Protein AF-A0A1C5ME90-F1 (afdb_monomer)

pLDDT: mean 91.17, std 6.79, range [54.03, 98.0]

Solvent-accessible surface area (backbone atoms only — not comparable to full-atom values): 8136 Å² total; per-residue (Å²): 132,62,72,59,58,57,37,50,51,54,53,54,48,51,51,53,53,52,53,54,50,47,48,39,65,73,45,49,48,57,53,54,41,52,50,52,26,66,77,37,64,93,52,31,80,50,39,61,62,52,49,54,50,52,48,52,53,47,53,51,52,54,53,38,50,53,39,52,51,51,42,47,55,34,43,56,68,76,48,59,56,27,59,70,42,14,52,36,28,40,49,37,11,52,46,29,41,52,50,22,51,50,52,48,52,51,49,52,53,34,46,76,68,68,71,55,51,74,72,54,50,54,51,50,54,53,52,30,52,51,27,44,50,51,13,51,54,25,41,53,51,13,53,53,27,34,53,51,23,52,55,50,51,57,55,64,69,75,107

Foldseek 3Di:
DPQLVVLVVVLVVLVVVLVVLVCCLPPVLLVVLVVVCVVPVVCVVVSVVVSVLSVVLNVLVVLLSVLVNVCSVCSSVVNNQALSNLVSLLSNLVSLLVSLVSLVVVLVVCVVVVNDDPVRNVVSVVSSVVSNVSSVVSNVVSVVSPVVNVVVVVVVVVD

Structure (mmCIF, N/CA/C/O backbone):
data_AF-A0A1C5ME90-F1
#
_entry.id   AF-A0A1C5ME90-F1
#
loop_
_atom_site.group_PDB
_atom_site.id
_atom_site.type_symbol
_atom_site.label_atom_id
_atom_site.label_alt_id
_atom_site.label_comp_id
_atom_site.label_asym_id
_atom_site.label_entity_id
_atom_site.label_seq_id
_atom_site.pdbx_PDB_ins_code
_atom_site.Cartn_x
_atom_site.Cartn_y
_atom_site.Cartn_z
_atom_site.occupancy
_atom_site.B_iso_or_equiv
_atom_site.auth_seq_id
_atom_site.auth_comp_id
_atom_site.auth_asym_id
_atom_site.auth_atom_id
_atom_site.pdbx_PDB_model_num
ATOM 1 N N . MET A 1 1 ? -8.042 19.604 21.829 1.00 54.41 1 MET A N 1
ATOM 2 C CA . MET A 1 1 ? -8.738 19.619 20.518 1.00 54.41 1 MET A CA 1
ATOM 3 C C . MET A 1 1 ? -9.966 18.726 20.636 1.00 54.41 1 MET A C 1
ATOM 5 O O . MET A 1 1 ? -9.851 17.683 21.263 1.00 54.41 1 MET A O 1
ATOM 9 N N . LYS A 1 2 ? -11.137 19.129 20.123 1.00 67.12 2 LYS A N 1
ATOM 10 C CA . LYS A 1 2 ? -12.360 18.301 20.187 1.00 67.12 2 LYS A CA 1
ATOM 11 C C . LYS A 1 2 ? -12.191 17.068 19.278 1.00 67.12 2 LYS A C 1
ATOM 13 O O . LYS A 1 2 ? -11.658 17.219 18.181 1.00 67.12 2 LYS A O 1
ATOM 18 N N . HIS A 1 3 ? -12.634 15.882 19.710 1.00 69.00 3 HIS A N 1
ATOM 19 C CA . HIS A 1 3 ? -12.480 14.604 18.980 1.00 69.00 3 HIS A CA 1
ATOM 20 C C . HIS A 1 3 ? -12.901 14.687 17.498 1.00 69.00 3 HIS A C 1
ATOM 22 O O . HIS A 1 3 ? -12.201 14.178 16.624 1.00 69.00 3 HIS A O 1
ATOM 28 N N . ALA A 1 4 ? -13.975 15.422 17.197 1.00 73.56 4 ALA A N 1
ATOM 29 C CA . ALA A 1 4 ? -14.467 15.634 15.835 1.00 73.56 4 ALA A CA 1
ATOM 30 C C . ALA A 1 4 ? -13.474 16.366 14.904 1.00 73.56 4 ALA A C 1
ATOM 32 O O . ALA A 1 4 ? -13.377 16.035 13.722 1.00 73.56 4 ALA A O 1
ATOM 33 N N . GLU A 1 5 ? -12.700 17.325 15.424 1.00 81.31 5 GLU A N 1
ATOM 34 C CA . GLU A 1 5 ? -11.705 18.061 14.632 1.00 81.31 5 GLU A CA 1
ATOM 35 C C . GLU A 1 5 ? -10.541 17.147 14.230 1.00 81.31 5 GLU A C 1
ATOM 37 O O . GLU A 1 5 ? -10.130 17.145 13.072 1.00 81.31 5 GLU A O 1
ATOM 42 N N . LEU A 1 6 ? -10.054 16.301 15.147 1.00 83.94 6 LEU A N 1
ATOM 43 C CA . LEU A 1 6 ? -8.978 15.338 14.868 1.00 83.94 6 LEU A CA 1
ATOM 44 C C . LEU A 1 6 ? -9.363 14.362 13.750 1.00 83.94 6 LEU A C 1
ATOM 46 O O . LEU A 1 6 ? -8.574 14.103 12.842 1.00 83.94 6 LEU A O 1
ATOM 50 N N . VAL A 1 7 ? -10.598 13.863 13.779 1.00 84.19 7 VAL A N 1
ATOM 51 C CA . V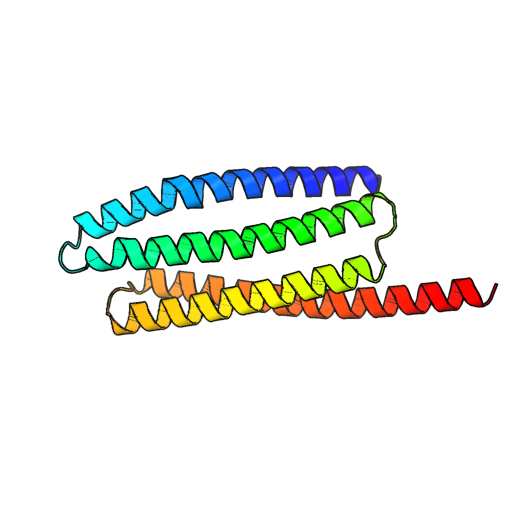AL A 1 7 ? -11.103 12.945 12.752 1.00 84.19 7 VAL A CA 1
ATOM 52 C C . VAL A 1 7 ? -11.245 13.635 11.396 1.00 84.19 7 VAL A C 1
ATOM 54 O O . VAL A 1 7 ? -10.944 13.035 10.361 1.00 84.19 7 VAL A O 1
ATOM 57 N N . LYS A 1 8 ? -11.661 14.907 11.380 1.00 86.50 8 LYS A N 1
ATOM 58 C CA . LYS A 1 8 ? -11.722 15.711 10.155 1.00 86.50 8 LYS A CA 1
ATOM 59 C C . LYS A 1 8 ? -10.331 15.884 9.544 1.00 86.50 8 LYS A C 1
ATOM 61 O O . LYS A 1 8 ? -10.172 15.640 8.352 1.00 86.50 8 LYS A O 1
ATOM 66 N N . TRP A 1 9 ? -9.324 16.218 10.352 1.00 88.44 9 TRP A N 1
ATOM 67 C CA . TRP A 1 9 ? -7.932 16.307 9.899 1.00 88.44 9 TRP A CA 1
ATOM 68 C C . TRP A 1 9 ? -7.409 14.978 9.353 1.00 88.44 9 TRP A C 1
ATOM 70 O O . TRP A 1 9 ? -6.796 14.965 8.287 1.00 88.44 9 TRP A O 1
ATOM 80 N N . LEU A 1 10 ? -7.708 13.860 10.021 1.00 87.94 10 LEU A N 1
ATOM 81 C CA . LEU A 1 10 ? -7.301 12.529 9.567 1.00 87.94 10 LEU A CA 1
ATOM 82 C C . LEU A 1 10 ? -7.919 12.168 8.207 1.00 87.94 10 LEU A C 1
ATOM 84 O O . LEU A 1 10 ? -7.222 11.680 7.320 1.00 87.94 10 LEU A O 1
ATOM 88 N N . LYS A 1 11 ? -9.209 12.459 8.006 1.00 90.31 11 LYS A N 1
ATOM 89 C CA . LYS A 1 11 ? -9.880 12.261 6.712 1.00 90.31 11 LYS A CA 1
ATOM 90 C C . LYS A 1 11 ? -9.306 13.158 5.617 1.00 90.31 11 LYS A C 1
ATOM 92 O O . LYS A 1 11 ? -9.058 12.680 4.513 1.00 90.31 11 LYS A O 1
ATOM 97 N N . THR A 1 12 ? -9.056 14.432 5.913 1.00 90.69 12 THR A N 1
ATOM 98 C CA . THR A 1 12 ? -8.421 15.356 4.962 1.00 90.69 12 THR A CA 1
ATOM 99 C C . THR A 1 12 ? -7.035 14.860 4.557 1.00 90.69 12 THR A C 1
ATOM 101 O O . THR A 1 12 ? -6.724 14.816 3.369 1.00 90.69 12 THR A O 1
ATOM 104 N N . LEU A 1 13 ? -6.227 14.413 5.522 1.00 91.94 13 LEU A N 1
ATOM 105 C CA . LEU A 1 13 ? -4.917 13.827 5.254 1.00 91.94 13 LEU A CA 1
ATOM 106 C C . LEU A 1 13 ? -5.034 12.585 4.361 1.00 91.94 13 LEU A C 1
ATOM 108 O O . LEU A 1 13 ? -4.288 12.459 3.394 1.00 91.94 13 LEU A O 1
ATOM 112 N N . LEU A 1 14 ? -6.002 11.706 4.635 1.00 92.75 14 LEU A N 1
ATOM 113 C CA . LEU A 1 14 ? -6.229 10.498 3.844 1.00 92.75 14 LEU A CA 1
ATOM 114 C C . LEU A 1 14 ? -6.589 10.819 2.382 1.00 92.75 14 LEU A C 1
ATOM 116 O O . LEU A 1 14 ? -6.097 10.147 1.478 1.00 92.75 14 LEU A O 1
ATOM 120 N N . LEU A 1 15 ? -7.383 11.869 2.138 1.00 93.50 15 LEU A N 1
ATOM 121 C CA . LEU A 1 15 ? -7.684 12.346 0.781 1.00 93.50 15 LEU A CA 1
ATOM 122 C C . LEU A 1 15 ? -6.451 12.907 0.075 1.00 93.50 15 LEU A C 1
ATOM 124 O O . LEU A 1 15 ? -6.234 12.589 -1.089 1.00 93.50 15 LEU A O 1
ATOM 128 N N . ILE A 1 16 ? -5.639 13.713 0.764 1.00 94.56 16 ILE A N 1
ATOM 129 C CA . ILE A 1 16 ? -4.422 14.299 0.184 1.00 94.56 16 ILE A CA 1
ATOM 130 C C . ILE A 1 16 ? -3.435 13.192 -0.194 1.00 94.56 16 ILE A C 1
ATOM 132 O O . ILE A 1 16 ? -2.969 13.142 -1.331 1.00 94.56 16 ILE A O 1
ATOM 136 N N . VAL A 1 17 ? -3.161 12.265 0.729 1.00 93.88 17 VAL A N 1
ATOM 137 C CA . VAL A 1 17 ? -2.274 11.120 0.477 1.00 93.88 17 VAL A CA 1
ATOM 138 C C . VAL A 1 17 ? -2.840 10.239 -0.638 1.00 93.88 17 VAL A C 1
ATOM 140 O O . VAL A 1 17 ? -2.098 9.824 -1.526 1.00 93.88 17 VAL A O 1
ATOM 143 N N . GLY A 1 18 ? -4.155 10.006 -0.644 1.00 93.62 18 GLY A N 1
ATOM 144 C CA . GLY A 1 18 ? -4.835 9.265 -1.702 1.00 93.62 18 GLY A CA 1
ATOM 145 C C . GLY A 1 18 ? -4.725 9.940 -3.071 1.00 93.62 18 GLY A C 1
ATOM 146 O O . GLY A 1 18 ? -4.484 9.260 -4.060 1.00 93.62 18 GLY A O 1
ATOM 147 N N . ALA A 1 19 ? -4.842 11.264 -3.158 1.00 95.25 19 ALA A N 1
ATOM 148 C CA . ALA A 1 19 ? -4.698 11.992 -4.418 1.00 95.25 19 ALA A CA 1
ATOM 149 C C . ALA A 1 19 ? -3.251 11.963 -4.932 1.00 95.25 19 ALA A C 1
ATOM 151 O O . ALA A 1 19 ? -3.020 11.694 -6.110 1.00 95.25 19 ALA A O 1
ATOM 152 N N . ILE A 1 20 ? -2.275 12.170 -4.040 1.00 95.56 20 ILE A N 1
ATOM 153 C CA . ILE A 1 20 ? -0.849 12.076 -4.378 1.00 95.56 20 ILE A CA 1
ATOM 154 C C . ILE A 1 20 ? -0.531 10.668 -4.884 1.00 95.56 20 ILE A C 1
ATOM 156 O O . ILE A 1 20 ? 0.039 10.524 -5.963 1.00 95.56 20 ILE A O 1
ATOM 160 N N . GLY A 1 21 ? -0.965 9.627 -4.167 1.00 93.56 21 GLY A N 1
ATOM 161 C CA . GLY A 1 21 ? -0.789 8.239 -4.593 1.00 93.56 21 GLY A CA 1
ATOM 162 C C . GLY A 1 21 ? -1.311 7.988 -6.009 1.00 93.56 21 GLY A C 1
ATOM 163 O O . GLY A 1 21 ? -0.651 7.313 -6.795 1.00 93.56 21 GLY A O 1
ATOM 164 N N . LEU A 1 22 ? -2.436 8.604 -6.384 1.00 95.12 22 LEU A N 1
ATOM 165 C CA . LEU A 1 22 ? -3.076 8.372 -7.677 1.00 95.12 22 LEU A CA 1
ATOM 166 C C . LEU A 1 22 ? -2.218 8.926 -8.812 1.00 95.12 22 LEU A C 1
ATOM 168 O O . LEU A 1 22 ? -2.025 8.264 -9.830 1.00 95.12 22 LEU A O 1
ATOM 172 N N . VAL A 1 23 ? -1.647 10.115 -8.604 1.00 96.06 23 VAL A N 1
ATOM 173 C CA . VAL A 1 23 ? -0.682 10.720 -9.530 1.00 96.06 23 VAL A CA 1
ATOM 174 C C . VAL A 1 23 ? 0.550 9.826 -9.675 1.00 96.06 23 VAL A C 1
ATOM 176 O O . VAL A 1 23 ? 1.035 9.617 -10.788 1.00 96.06 23 VAL A O 1
ATOM 179 N N . PHE A 1 24 ? 1.030 9.233 -8.580 1.00 93.69 24 PHE A N 1
ATOM 180 C CA . PHE A 1 24 ? 2.149 8.297 -8.644 1.00 93.69 24 PHE A CA 1
ATOM 181 C C . PHE A 1 24 ? 1.810 7.053 -9.479 1.00 93.69 24 PHE A C 1
ATOM 183 O O . PHE A 1 24 ? 2.541 6.742 -10.420 1.00 93.69 24 PHE A O 1
ATOM 190 N N . PHE A 1 25 ? 0.690 6.380 -9.193 1.00 93.56 25 PHE A N 1
ATOM 191 C CA . PHE A 1 25 ? 0.266 5.158 -9.892 1.00 93.56 25 PHE A CA 1
ATOM 192 C C . PHE A 1 25 ? -0.074 5.379 -11.370 1.00 93.56 25 PHE A C 1
ATOM 194 O O . PHE A 1 25 ? 0.288 4.551 -12.208 1.00 93.56 25 PHE A O 1
ATOM 201 N N . LEU A 1 26 ? -0.748 6.481 -11.709 1.00 94.00 26 LEU A N 1
ATOM 202 C CA . LEU A 1 26 ? -1.251 6.720 -13.066 1.00 94.00 26 LEU A CA 1
ATOM 203 C C . LEU A 1 26 ? -0.303 7.526 -13.955 1.00 94.00 26 LEU A C 1
ATOM 205 O O . LEU A 1 26 ? -0.439 7.468 -15.174 1.00 94.00 26 LEU A O 1
ATOM 209 N N . TRP A 1 27 ? 0.648 8.265 -13.380 1.00 94.38 27 TRP A N 1
ATOM 210 C CA . TRP A 1 27 ? 1.564 9.104 -14.154 1.00 94.38 27 TRP A CA 1
ATOM 211 C C . TRP A 1 27 ? 3.024 8.758 -13.887 1.00 94.38 27 TRP A C 1
ATOM 213 O O . TRP A 1 27 ? 3.739 8.368 -14.814 1.00 94.38 27 TRP A O 1
ATOM 223 N N . VAL A 1 28 ? 3.479 8.878 -12.639 1.00 93.88 28 VAL A N 1
ATOM 224 C CA . VAL A 1 28 ? 4.912 8.782 -12.312 1.00 93.88 28 VAL A CA 1
ATOM 225 C C . VAL A 1 28 ? 5.463 7.399 -12.653 1.00 93.88 28 VAL A C 1
ATOM 227 O O . VAL A 1 28 ? 6.446 7.304 -13.386 1.00 93.88 28 VAL A O 1
ATOM 230 N N . PHE A 1 29 ? 4.812 6.326 -12.196 1.00 92.56 29 PHE A N 1
ATOM 231 C CA . PHE A 1 29 ? 5.255 4.956 -12.468 1.00 92.56 29 PHE A CA 1
ATOM 232 C C . PHE A 1 29 ? 5.252 4.603 -13.967 1.00 92.56 29 PHE A C 1
ATOM 234 O O . PHE A 1 29 ? 6.271 4.096 -14.441 1.00 92.56 29 PHE A O 1
ATOM 241 N N . PRO A 1 30 ? 4.196 4.898 -14.754 1.00 94.25 30 PRO A N 1
ATOM 242 C CA . PRO A 1 30 ? 4.224 4.691 -16.201 1.00 94.25 30 PRO A CA 1
ATOM 243 C C . PRO A 1 30 ? 5.354 5.427 -16.920 1.00 94.25 30 PRO A C 1
ATOM 245 O O . PRO A 1 30 ? 5.984 4.839 -17.800 1.00 94.25 30 PRO A O 1
ATOM 248 N N . VAL A 1 31 ? 5.607 6.695 -16.574 1.00 94.81 31 VAL A N 1
ATOM 249 C CA . VAL A 1 31 ? 6.668 7.502 -17.201 1.00 94.81 31 VAL A CA 1
ATOM 250 C C . VAL A 1 31 ? 8.042 6.963 -16.822 1.00 94.81 31 VAL A C 1
ATOM 252 O O . VAL A 1 31 ? 8.865 6.712 -17.699 1.00 94.81 31 VAL A O 1
ATOM 255 N N . PHE A 1 32 ? 8.266 6.709 -15.534 1.00 90.56 32 PHE A N 1
ATOM 256 C CA . PHE A 1 32 ? 9.529 6.176 -15.036 1.00 90.56 32 PHE A CA 1
ATOM 257 C C . PHE A 1 32 ? 9.831 4.785 -15.609 1.00 90.56 32 PHE A C 1
ATOM 259 O O . PHE A 1 32 ? 10.950 4.516 -16.040 1.00 90.56 32 PHE A O 1
ATOM 266 N N . GLY A 1 33 ? 8.819 3.918 -15.697 1.00 90.06 33 GLY A N 1
ATOM 267 C CA . GLY A 1 33 ? 8.953 2.595 -16.299 1.00 90.06 33 GLY A CA 1
ATOM 268 C C . GLY A 1 33 ? 9.299 2.649 -17.790 1.00 90.06 33 GLY A C 1
ATOM 269 O O . GLY A 1 33 ? 10.133 1.867 -18.242 1.00 90.06 33 GLY A O 1
ATOM 270 N N . LYS A 1 34 ? 8.714 3.588 -18.552 1.00 92.88 34 LYS A N 1
ATOM 271 C CA . LYS A 1 34 ? 9.067 3.788 -19.971 1.00 92.88 34 LYS A CA 1
ATOM 272 C C . LYS A 1 34 ? 10.514 4.226 -20.125 1.00 92.88 34 LYS A C 1
ATOM 274 O O . LYS A 1 34 ? 11.192 3.760 -21.033 1.00 92.88 34 LYS A O 1
ATOM 279 N N . GLU A 1 35 ? 10.978 5.103 -19.245 1.00 91.12 35 GLU A N 1
ATOM 280 C CA . GLU A 1 35 ? 12.348 5.595 -19.298 1.00 91.12 35 GLU A CA 1
ATOM 281 C C . GLU A 1 35 ? 13.357 4.484 -18.967 1.00 91.12 35 GLU A C 1
ATOM 283 O O . GLU A 1 35 ? 14.329 4.306 -19.694 1.00 91.12 35 GLU A O 1
ATOM 288 N N . ILE A 1 36 ? 13.070 3.638 -17.970 1.00 87.38 36 ILE A N 1
ATOM 289 C CA . ILE A 1 36 ? 13.875 2.436 -17.691 1.00 87.38 36 ILE A CA 1
ATOM 290 C C . ILE A 1 36 ? 13.911 1.498 -18.906 1.00 87.38 36 ILE A C 1
ATOM 292 O O . ILE A 1 36 ? 14.981 1.025 -19.280 1.00 87.38 36 ILE A O 1
ATOM 296 N N . ALA A 1 37 ? 12.765 1.255 -19.547 1.00 90.44 37 ALA A N 1
ATOM 297 C CA . ALA A 1 37 ? 12.683 0.392 -20.726 1.00 90.44 37 ALA A CA 1
ATOM 298 C C . ALA A 1 37 ? 13.463 0.944 -21.935 1.00 90.44 37 ALA A C 1
ATOM 300 O O . ALA A 1 37 ? 13.937 0.169 -22.761 1.00 90.44 37 ALA A O 1
ATOM 301 N N . ARG A 1 38 ? 13.615 2.272 -22.041 1.00 90.75 38 ARG A N 1
ATOM 302 C CA . ARG A 1 38 ? 14.451 2.918 -23.066 1.00 90.75 38 ARG A CA 1
ATOM 303 C C . ARG A 1 38 ? 15.942 2.780 -22.775 1.00 90.75 38 ARG A C 1
ATOM 305 O O . ARG A 1 38 ? 16.712 2.589 -23.709 1.00 90.75 38 ARG A O 1
ATOM 312 N N . MET A 1 39 ? 16.340 2.882 -21.506 1.00 88.44 39 MET A N 1
ATOM 313 C CA . MET A 1 39 ? 17.743 2.746 -21.096 1.00 88.44 39 MET A CA 1
ATOM 314 C C . MET A 1 39 ? 18.253 1.302 -21.187 1.00 88.44 39 MET A C 1
ATOM 316 O O . MET A 1 39 ? 19.436 1.098 -21.440 1.00 88.44 39 MET A O 1
ATOM 320 N N . ASP A 1 40 ? 17.378 0.309 -20.996 1.00 87.31 40 ASP A N 1
ATOM 321 C CA . ASP A 1 40 ? 17.708 -1.117 -21.111 1.00 87.31 40 ASP A CA 1
ATOM 322 C C . ASP A 1 40 ? 16.730 -1.841 -22.060 1.00 87.31 40 ASP A C 1
ATOM 324 O O . ASP A 1 40 ? 15.787 -2.509 -21.612 1.00 87.31 40 ASP A O 1
ATOM 328 N N . PRO A 1 41 ? 16.935 -1.728 -23.389 1.00 87.25 41 PRO A N 1
ATOM 329 C CA . PRO A 1 41 ? 16.042 -2.322 -24.383 1.00 87.25 41 PRO A CA 1
ATOM 330 C C . PRO A 1 41 ? 15.928 -3.846 -24.271 1.00 87.25 41 PRO A C 1
ATOM 332 O O . PRO A 1 41 ? 14.873 -4.406 -24.568 1.00 87.25 41 PRO A O 1
ATOM 335 N N . ALA A 1 42 ? 16.980 -4.523 -23.794 1.00 88.88 42 ALA A N 1
ATOM 336 C CA . ALA A 1 42 ? 16.984 -5.974 -23.600 1.00 88.88 42 ALA A CA 1
ATOM 337 C C . ALA A 1 42 ? 15.949 -6.424 -22.555 1.00 88.88 42 ALA A C 1
ATOM 339 O O . ALA A 1 42 ? 15.475 -7.559 -22.593 1.00 88.88 42 ALA A O 1
ATOM 340 N N . ARG A 1 43 ? 15.569 -5.527 -21.637 1.00 85.44 43 ARG A N 1
ATOM 341 C CA . ARG A 1 43 ? 14.591 -5.774 -20.571 1.00 85.44 43 ARG A CA 1
ATOM 342 C C . ARG A 1 43 ? 13.310 -4.961 -20.713 1.00 85.44 43 ARG A C 1
ATOM 344 O O . ARG A 1 43 ? 12.468 -4.995 -19.817 1.00 85.44 43 ARG A O 1
ATOM 351 N N . ALA A 1 44 ? 13.101 -4.296 -21.849 1.00 90.56 44 ALA A N 1
ATOM 352 C CA . ALA A 1 44 ? 11.892 -3.514 -22.109 1.00 90.56 44 ALA A CA 1
ATOM 353 C C . ALA A 1 44 ? 10.599 -4.346 -21.997 1.00 90.56 44 ALA A C 1
ATOM 355 O O . ALA A 1 44 ? 9.548 -3.811 -21.643 1.00 90.56 44 ALA A O 1
ATOM 356 N N . TYR A 1 45 ? 10.674 -5.664 -22.221 1.00 89.62 45 TYR A N 1
ATOM 357 C CA . TYR A 1 45 ? 9.543 -6.582 -22.058 1.00 89.62 45 TYR A CA 1
ATOM 358 C C . TYR A 1 45 ? 9.000 -6.642 -20.616 1.00 89.62 45 TYR A C 1
ATOM 360 O O . TYR A 1 45 ? 7.831 -6.970 -20.431 1.00 89.62 45 TYR A O 1
ATOM 368 N N . LEU A 1 46 ? 9.801 -6.287 -19.598 1.00 90.94 46 LEU A N 1
ATOM 369 C CA . LEU A 1 46 ? 9.372 -6.234 -18.192 1.00 90.94 46 LEU A CA 1
ATOM 370 C C . LEU A 1 46 ? 8.493 -5.020 -17.875 1.00 90.94 46 LEU A C 1
ATOM 372 O O . LEU A 1 46 ? 7.833 -5.014 -16.838 1.00 90.94 46 LEU A O 1
ATOM 376 N N . TYR A 1 47 ? 8.441 -4.014 -18.753 1.00 92.88 47 TYR A N 1
ATOM 377 C CA . TYR A 1 47 ? 7.665 -2.796 -18.522 1.00 92.88 47 TYR A CA 1
ATOM 378 C C . TYR A 1 47 ? 6.193 -3.090 -18.216 1.00 92.88 47 TYR A C 1
ATOM 380 O O . TYR A 1 47 ? 5.684 -2.679 -17.175 1.00 92.88 47 TYR A O 1
ATOM 388 N N . TRP A 1 48 ? 5.518 -3.823 -19.104 1.00 93.50 48 TRP A N 1
ATOM 389 C CA . TRP A 1 48 ? 4.092 -4.118 -18.963 1.00 93.50 48 TRP A CA 1
ATOM 390 C C . TRP A 1 48 ? 3.783 -5.014 -17.755 1.00 93.50 48 TRP A C 1
ATOM 392 O O . TRP A 1 48 ? 2.925 -4.622 -16.964 1.00 93.50 48 TRP A O 1
ATOM 402 N N . PRO A 1 49 ? 4.481 -6.150 -17.540 1.00 92.94 49 PRO A N 1
ATOM 403 C CA . PRO A 1 49 ? 4.299 -6.962 -16.338 1.00 92.94 49 PRO A CA 1
ATOM 404 C C . PRO A 1 49 ? 4.491 -6.172 -15.038 1.00 92.94 49 PRO A C 1
ATOM 406 O O . PRO A 1 49 ? 3.640 -6.236 -14.152 1.00 92.94 49 PRO A O 1
ATOM 409 N N . CYS A 1 50 ? 5.564 -5.378 -14.935 1.00 92.25 50 CYS A N 1
ATOM 410 C CA . CYS A 1 50 ? 5.830 -4.563 -13.750 1.00 92.25 50 CYS A CA 1
ATOM 411 C C . CYS A 1 50 ? 4.779 -3.467 -13.557 1.00 92.25 50 CYS A C 1
ATOM 413 O O . CYS A 1 50 ? 4.369 -3.206 -12.429 1.00 92.25 50 CYS A O 1
ATOM 415 N N . LEU A 1 51 ? 4.318 -2.832 -14.636 1.00 94.19 51 LEU A N 1
ATOM 416 C CA . LEU A 1 51 ? 3.314 -1.778 -14.541 1.00 94.19 51 LEU A CA 1
ATOM 417 C C . LEU A 1 51 ? 1.955 -2.322 -14.089 1.00 94.19 51 LEU A C 1
ATOM 419 O O . LEU A 1 51 ? 1.326 -1.739 -13.208 1.00 94.19 51 LEU A O 1
ATOM 423 N N . ILE A 1 52 ? 1.531 -3.462 -14.642 1.00 94.88 52 ILE A N 1
ATOM 424 C CA . ILE A 1 52 ? 0.302 -4.149 -14.224 1.00 94.88 52 ILE A CA 1
ATOM 425 C C . ILE A 1 52 ? 0.397 -4.544 -12.749 1.00 94.88 52 ILE A C 1
ATOM 427 O O . ILE A 1 52 ? -0.550 -4.327 -11.995 1.00 94.88 52 ILE A O 1
ATOM 431 N N . PHE A 1 53 ? 1.551 -5.066 -12.322 1.00 93.44 53 PHE A N 1
ATOM 432 C CA . PHE A 1 53 ? 1.804 -5.391 -10.921 1.00 93.44 53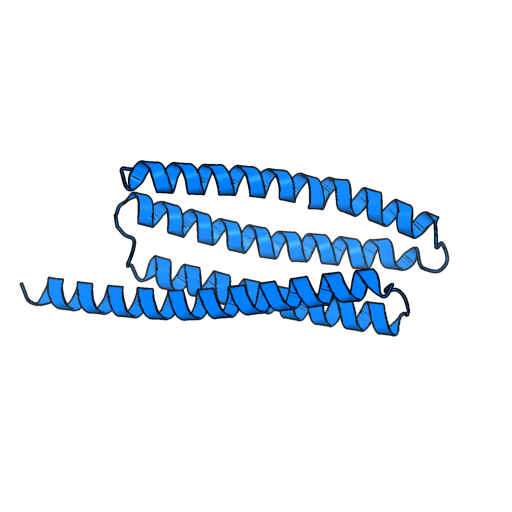 PHE A CA 1
ATOM 433 C C . PHE A 1 53 ? 1.672 -4.158 -10.014 1.00 93.44 53 PHE A C 1
ATOM 435 O O . PHE A 1 53 ? 0.956 -4.200 -9.017 1.00 93.44 53 PHE A O 1
ATOM 442 N N . VAL A 1 54 ? 2.288 -3.033 -10.390 1.00 93.38 54 VAL A N 1
ATOM 443 C CA . VAL A 1 54 ? 2.199 -1.768 -9.643 1.00 93.38 54 VAL A CA 1
ATOM 444 C C . VAL A 1 54 ? 0.755 -1.269 -9.544 1.00 93.38 54 VAL A C 1
ATOM 446 O O . VAL A 1 54 ? 0.328 -0.851 -8.469 1.00 93.38 54 VAL A O 1
ATOM 449 N N . TRP A 1 55 ? -0.024 -1.338 -10.625 1.00 95.25 55 TRP 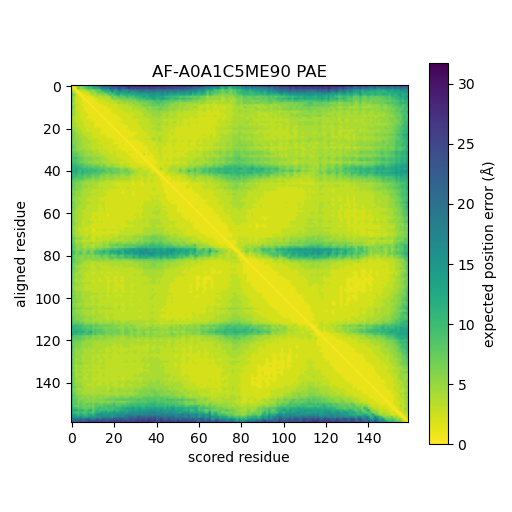A N 1
ATOM 450 C CA . TRP A 1 55 ? -1.440 -0.962 -10.595 1.00 95.25 55 TRP A CA 1
ATOM 451 C C . TRP A 1 55 ? -2.274 -1.882 -9.711 1.00 95.25 55 TRP A C 1
ATOM 453 O O . TRP A 1 55 ? -3.112 -1.396 -8.952 1.00 95.25 55 TRP A O 1
ATOM 463 N N . PHE A 1 56 ? -2.019 -3.189 -9.752 1.00 95.44 56 PHE A N 1
ATOM 464 C CA . PHE A 1 56 ? -2.682 -4.147 -8.876 1.00 95.44 56 PHE A CA 1
ATOM 465 C C . PHE A 1 56 ? -2.381 -3.868 -7.394 1.00 95.44 56 PHE A C 1
ATOM 467 O O . PHE A 1 56 ? -3.305 -3.799 -6.580 1.00 95.44 56 PHE A O 1
ATOM 474 N N . SER A 1 57 ? -1.117 -3.606 -7.047 1.00 93.31 57 SER A N 1
ATOM 475 C CA . SER A 1 57 ? -0.737 -3.170 -5.696 1.00 93.31 57 SER A CA 1
ATOM 476 C C . SER A 1 57 ? -1.402 -1.846 -5.311 1.00 93.31 57 SER A C 1
ATOM 478 O O . SER A 1 57 ? -1.857 -1.689 -4.178 1.00 93.31 57 SER A O 1
ATOM 480 N N . GLY A 1 58 ? -1.546 -0.917 -6.261 1.00 93.94 58 GLY A N 1
ATOM 481 C CA . GLY A 1 58 ? -2.317 0.311 -6.074 1.00 93.94 58 GLY A CA 1
ATOM 482 C C . GLY A 1 58 ? -3.765 0.031 -5.667 1.00 93.94 58 GLY A C 1
ATOM 483 O O . GLY A 1 58 ? -4.240 0.582 -4.677 1.00 93.94 58 GLY A O 1
ATOM 484 N N . VAL A 1 59 ? -4.457 -0.879 -6.359 1.00 95.69 59 VAL A N 1
ATOM 485 C CA . VAL A 1 59 ? -5.839 -1.270 -6.021 1.00 95.69 59 VAL A CA 1
ATOM 486 C C . VAL A 1 59 ? -5.936 -1.830 -4.599 1.00 95.69 59 VAL A C 1
ATOM 488 O O . VAL A 1 59 ? -6.842 -1.448 -3.850 1.00 95.69 59 VAL A O 1
ATOM 491 N N . LEU A 1 60 ? -4.996 -2.688 -4.188 1.00 95.25 60 LEU A N 1
ATOM 492 C CA . LEU A 1 60 ? -4.943 -3.203 -2.815 1.00 95.25 60 LEU A CA 1
ATOM 493 C C . LEU A 1 60 ? -4.784 -2.067 -1.795 1.00 95.25 60 LEU A C 1
ATOM 495 O O . LEU A 1 60 ? -5.538 -2.003 -0.821 1.00 95.25 60 LEU A O 1
ATOM 499 N N . LEU A 1 61 ? -3.877 -1.122 -2.052 1.00 93.75 61 LEU A N 1
ATOM 500 C CA . LEU A 1 61 ? -3.654 0.026 -1.176 1.00 93.75 61 LEU A CA 1
ATOM 501 C C . LEU A 1 61 ? -4.904 0.915 -1.057 1.00 93.75 61 LEU A C 1
ATOM 503 O O . LEU A 1 61 ? -5.307 1.258 0.056 1.00 93.75 61 LEU A O 1
ATOM 507 N N . TYR A 1 62 ? -5.574 1.238 -2.168 1.00 95.25 62 TYR A N 1
ATOM 508 C CA . TYR A 1 62 ? -6.820 2.020 -2.131 1.00 95.25 62 TYR A CA 1
ATOM 509 C C . TYR A 1 62 ? -7.955 1.286 -1.418 1.00 95.25 62 TYR A C 1
ATOM 511 O O . TYR A 1 62 ? -8.771 1.913 -0.741 1.00 95.25 62 TYR A O 1
ATOM 519 N N . THR A 1 63 ? -7.982 -0.044 -1.503 1.00 95.56 63 THR A N 1
ATOM 520 C CA . THR A 1 63 ? -8.938 -0.861 -0.749 1.00 95.56 63 THR A CA 1
ATOM 521 C C . THR A 1 63 ? -8.685 -0.747 0.761 1.00 95.56 63 THR A C 1
ATOM 523 O O . THR A 1 63 ? -9.632 -0.602 1.536 1.00 95.56 63 THR A O 1
ATOM 526 N N . ALA A 1 64 ? -7.422 -0.727 1.201 1.00 94.75 64 ALA A N 1
ATOM 527 C CA . ALA A 1 64 ? -7.079 -0.464 2.601 1.00 94.75 64 ALA A CA 1
ATOM 528 C C . ALA A 1 64 ? -7.464 0.965 3.035 1.00 94.75 64 ALA A C 1
ATOM 530 O O . ALA A 1 64 ? -8.031 1.146 4.116 1.00 94.75 64 ALA A O 1
ATOM 531 N N . PHE A 1 65 ? -7.235 1.969 2.179 1.00 93.38 65 PHE A N 1
ATOM 532 C CA . PHE A 1 65 ? -7.642 3.361 2.426 1.00 93.38 65 PHE A CA 1
ATOM 533 C C . PHE A 1 65 ? -9.154 3.487 2.607 1.00 93.38 65 PHE A C 1
ATOM 535 O O . PHE A 1 65 ? -9.615 4.208 3.490 1.00 93.38 65 PHE A O 1
ATOM 542 N N . TRP A 1 66 ? -9.934 2.755 1.813 1.00 94.69 66 TRP A N 1
ATOM 543 C CA . TRP A 1 66 ? -11.385 2.726 1.944 1.00 94.69 66 TRP A CA 1
ATOM 544 C C . TRP A 1 66 ? -11.836 2.200 3.314 1.00 94.69 66 TRP A C 1
ATOM 546 O O . TRP A 1 66 ? -12.692 2.809 3.959 1.00 94.69 66 TRP A O 1
ATOM 556 N N . PHE A 1 67 ? -11.237 1.115 3.813 1.00 94.88 67 PHE A N 1
ATOM 557 C CA . PHE A 1 67 ? -11.540 0.620 5.161 1.00 94.88 67 PHE A CA 1
ATOM 558 C C . PHE A 1 67 ? -11.099 1.596 6.252 1.00 94.88 67 PHE A C 1
ATOM 560 O O . PHE A 1 67 ? -11.837 1.805 7.217 1.00 94.88 67 PHE A O 1
ATOM 567 N N . LEU A 1 68 ? -9.950 2.253 6.079 1.00 93.12 68 LEU A N 1
ATOM 568 C CA . LEU A 1 68 ? -9.484 3.276 7.011 1.00 93.12 68 LEU A CA 1
ATOM 569 C C . LEU A 1 68 ? -10.434 4.484 7.047 1.00 93.12 68 LEU A C 1
ATOM 571 O O . LEU A 1 68 ? -10.748 4.994 8.122 1.00 93.12 68 LEU A O 1
ATOM 575 N N . TRP A 1 69 ? -10.969 4.893 5.894 1.00 93.38 69 TRP A N 1
ATOM 576 C CA . TRP A 1 69 ? -11.982 5.943 5.797 1.00 93.38 69 TRP A CA 1
ATOM 577 C C . TRP A 1 69 ? -13.259 5.591 6.568 1.00 93.38 69 TRP A C 1
ATOM 579 O O . TRP A 1 69 ? -13.809 6.439 7.278 1.00 93.38 69 TRP A O 1
ATOM 589 N N . GLN A 1 70 ? -13.720 4.339 6.462 1.00 92.25 70 GLN A N 1
ATOM 590 C CA . GLN A 1 70 ? -14.875 3.856 7.222 1.00 92.25 70 GLN A CA 1
ATOM 591 C C . GLN A 1 70 ? -14.621 3.901 8.729 1.00 92.25 70 GLN A C 1
ATOM 593 O O . GLN A 1 70 ? -15.471 4.411 9.455 1.00 92.25 70 GLN A O 1
ATOM 598 N N . ILE A 1 71 ? -13.446 3.448 9.186 1.00 91.38 71 ILE A N 1
ATOM 599 C CA . ILE A 1 71 ? -13.056 3.508 10.603 1.00 91.38 71 ILE A CA 1
ATOM 600 C C . ILE A 1 71 ? -13.078 4.958 11.098 1.00 91.38 71 ILE A C 1
ATOM 602 O O . ILE A 1 71 ? -13.697 5.256 12.117 1.00 91.38 71 ILE A O 1
ATOM 606 N N . CYS A 1 72 ? -12.500 5.890 10.333 1.00 88.62 72 CYS A N 1
ATOM 607 C CA . CYS A 1 72 ? -12.568 7.317 10.655 1.00 88.62 72 CYS A CA 1
ATOM 608 C C . CYS A 1 72 ? -14.021 7.819 10.729 1.00 88.62 72 CYS A C 1
ATOM 610 O O . CYS A 1 72 ? -14.337 8.703 11.515 1.00 88.62 72 CYS A O 1
ATOM 612 N N . GLY A 1 73 ? -14.922 7.286 9.901 1.00 86.81 73 GLY A N 1
ATOM 613 C CA . GLY A 1 73 ? -16.348 7.605 9.946 1.00 86.81 73 GLY A CA 1
ATOM 614 C C . GLY A 1 73 ? -17.043 7.165 11.231 1.00 86.81 73 GLY A C 1
ATOM 615 O O . GLY A 1 73 ? -17.854 7.929 11.744 1.00 86.81 73 GLY A O 1
ATOM 616 N N . GLU A 1 74 ? -16.719 5.986 11.758 1.00 87.06 74 GLU A N 1
ATOM 617 C CA . GLU A 1 74 ? -17.287 5.504 13.024 1.00 87.06 74 GLU A CA 1
ATOM 618 C C . GLU A 1 74 ? -16.683 6.237 14.232 1.00 87.06 74 GLU A C 1
ATOM 620 O O . GLU A 1 74 ? -17.413 6.612 15.147 1.00 87.06 74 GLU A O 1
ATOM 625 N N . ILE A 1 75 ? -15.382 6.556 14.201 1.00 85.69 75 ILE A N 1
ATOM 626 C CA . ILE A 1 75 ? -14.734 7.373 15.245 1.00 85.69 75 ILE A CA 1
ATOM 627 C C . ILE A 1 75 ? -15.358 8.778 15.308 1.00 85.69 75 ILE A C 1
ATOM 629 O O . ILE A 1 75 ? -15.540 9.317 16.393 1.00 85.69 75 ILE A O 1
ATOM 633 N N . ALA A 1 76 ? -15.746 9.366 14.168 1.00 83.88 76 A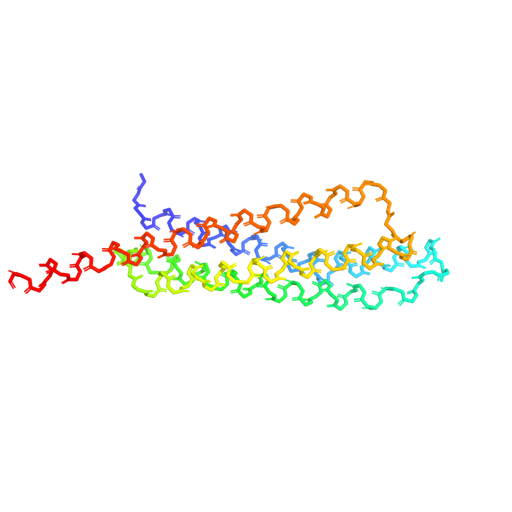LA A N 1
ATOM 634 C CA . ALA A 1 76 ? -16.433 10.665 14.139 1.00 83.88 76 ALA A CA 1
ATOM 635 C C . ALA A 1 76 ? -17.786 10.664 14.873 1.00 83.88 76 ALA A C 1
ATOM 637 O O . ALA A 1 76 ? -18.269 11.729 15.247 1.00 83.88 76 ALA A O 1
ATOM 638 N N . LYS A 1 77 ? -18.413 9.491 15.017 1.00 83.62 77 LYS A N 1
ATOM 639 C CA . LYS A 1 77 ? -19.715 9.294 15.670 1.00 83.62 77 LYS A CA 1
ATOM 640 C C . LYS A 1 77 ? -19.571 8.830 17.125 1.00 83.62 77 LYS A C 1
ATOM 642 O O . LYS A 1 77 ? -20.521 8.292 17.676 1.00 83.62 77 LYS A O 1
ATOM 647 N N . ASP A 1 78 ? -18.372 8.939 17.702 1.00 81.00 78 ASP A N 1
ATOM 648 C CA . ASP A 1 78 ? -18.005 8.379 19.012 1.00 81.00 78 ASP A CA 1
ATOM 649 C C . ASP A 1 78 ? -18.208 6.849 19.127 1.00 81.00 78 ASP A C 1
ATOM 651 O O . ASP A 1 78 ? -18.190 6.268 20.212 1.00 81.00 78 ASP A O 1
ATOM 655 N N . HIS A 1 79 ? -18.313 6.150 17.990 1.00 80.94 79 HIS A N 1
ATOM 656 C CA . HIS A 1 79 ? -18.446 4.693 17.886 1.00 80.94 79 HIS A CA 1
ATOM 657 C C . HIS A 1 79 ? -17.088 4.034 17.583 1.00 80.94 79 HIS A C 1
ATOM 659 O O . HIS A 1 79 ? -16.941 3.198 16.688 1.00 80.94 79 HIS A O 1
ATOM 665 N N . SER A 1 80 ? -16.057 4.432 18.330 1.00 79.94 80 SER A N 1
ATOM 666 C CA . SER A 1 80 ? -14.668 4.013 18.093 1.00 79.94 80 SER A CA 1
ATOM 667 C C . SER A 1 80 ? -14.437 2.516 18.342 1.00 79.94 80 SER A C 1
ATOM 669 O O . SER A 1 80 ? -13.752 1.863 17.551 1.00 79.94 80 SER A O 1
ATOM 671 N N . PHE A 1 81 ? -15.041 1.965 19.401 1.00 83.81 81 PHE A N 1
ATOM 672 C CA . PHE A 1 81 ? -14.931 0.556 19.790 1.00 83.81 81 PHE A CA 1
ATOM 673 C C . PHE A 1 81 ? -16.187 -0.210 19.387 1.00 83.81 81 PHE A C 1
ATOM 675 O O . PHE A 1 81 ? -17.105 -0.382 20.183 1.00 83.81 81 PHE A O 1
ATOM 682 N N . CYS A 1 82 ? -16.240 -0.614 18.121 1.00 87.12 82 CYS A N 1
ATOM 683 C CA . CYS A 1 82 ? -17.329 -1.416 17.582 1.00 87.12 82 CYS A CA 1
ATOM 684 C C . CYS A 1 82 ? -16.789 -2.588 16.758 1.00 87.12 82 CYS A C 1
ATOM 686 O O . CYS A 1 82 ? -15.707 -2.508 16.164 1.00 87.12 82 CYS A O 1
ATOM 688 N N . GLU A 1 83 ? -17.583 -3.654 16.663 1.00 89.50 83 GLU A N 1
ATOM 689 C CA . GLU A 1 83 ? -17.275 -4.844 15.863 1.00 89.50 83 GLU A CA 1
ATOM 690 C C . GLU A 1 83 ? -16.922 -4.487 14.408 1.00 89.50 83 GLU A C 1
ATOM 692 O O . GLU A 1 83 ? -15.952 -4.995 13.845 1.00 89.50 83 GLU A O 1
ATOM 697 N N . LYS A 1 84 ? -17.631 -3.520 13.814 1.00 90.81 84 LYS A N 1
ATOM 698 C CA . LYS A 1 84 ? -17.367 -3.043 12.448 1.00 90.81 84 LYS A CA 1
ATOM 699 C C . LYS A 1 84 ? -15.937 -2.516 12.271 1.00 90.81 84 LYS A C 1
ATOM 701 O O . LYS A 1 84 ? -15.295 -2.818 11.262 1.00 90.81 84 LYS A O 1
ATOM 706 N N . ASN A 1 85 ? -15.416 -1.764 13.243 1.00 92.44 85 ASN A N 1
ATOM 707 C CA . ASN A 1 85 ? -14.039 -1.270 13.207 1.00 92.44 85 ASN A CA 1
ATOM 708 C C . ASN A 1 85 ? -13.027 -2.404 13.401 1.00 92.44 85 ASN A C 1
ATOM 710 O O . ASN A 1 85 ? -12.016 -2.423 12.700 1.00 92.44 85 ASN A O 1
ATOM 714 N N . ALA A 1 86 ? -13.312 -3.372 14.278 1.00 92.75 86 ALA A N 1
ATOM 715 C CA . ALA A 1 86 ? -12.472 -4.560 14.441 1.00 92.75 86 ALA A CA 1
ATOM 716 C C . ALA A 1 86 ? -12.368 -5.363 13.133 1.00 92.75 86 ALA A C 1
ATOM 718 O O . ALA A 1 86 ? -11.268 -5.696 12.688 1.00 92.75 86 ALA A O 1
ATOM 719 N N . VAL A 1 87 ? -13.498 -5.598 12.459 1.00 94.75 87 VAL A N 1
ATOM 720 C CA . VAL A 1 87 ? -13.544 -6.285 11.161 1.00 94.75 87 VAL A CA 1
ATOM 721 C C . VAL A 1 87 ? -12.766 -5.508 10.098 1.00 94.75 87 VAL A C 1
ATOM 723 O O . VAL A 1 87 ? -11.969 -6.100 9.366 1.00 94.75 87 VAL A O 1
ATOM 726 N N . ASN A 1 88 ? -12.944 -4.187 10.017 1.00 95.88 88 ASN A N 1
ATOM 727 C CA . ASN A 1 88 ? -12.229 -3.353 9.050 1.00 95.88 88 ASN A CA 1
ATOM 728 C C . ASN A 1 88 ? -10.711 -3.330 9.303 1.00 95.88 88 ASN A C 1
ATOM 730 O O . ASN A 1 88 ? -9.945 -3.461 8.349 1.00 95.88 88 ASN A O 1
ATOM 734 N N . LEU A 1 89 ? -10.258 -3.262 10.559 1.00 95.25 89 LEU A N 1
ATOM 735 C CA . LEU A 1 89 ? -8.838 -3.401 10.915 1.00 95.25 89 LEU A CA 1
ATOM 736 C C . LEU A 1 89 ? -8.290 -4.784 10.538 1.00 95.25 89 LEU A C 1
ATOM 738 O O . LEU A 1 89 ? -7.194 -4.891 9.986 1.00 95.25 89 LEU A O 1
ATOM 742 N N . GLY A 1 90 ? -9.075 -5.843 10.753 1.00 96.25 90 GLY A N 1
ATOM 743 C CA . GLY A 1 90 ? -8.730 -7.194 10.314 1.00 96.25 90 GLY A CA 1
ATOM 744 C C . GLY A 1 90 ? -8.596 -7.308 8.791 1.00 96.25 90 GLY A C 1
ATOM 745 O O . GLY A 1 90 ? -7.701 -7.993 8.295 1.00 96.25 90 GLY A O 1
ATOM 746 N N . ARG A 1 91 ? -9.439 -6.604 8.024 1.00 97.31 91 ARG A N 1
ATOM 747 C CA . ARG A 1 91 ? -9.327 -6.525 6.556 1.00 97.31 91 ARG A CA 1
ATOM 748 C C . ARG A 1 91 ? -8.079 -5.762 6.118 1.00 97.31 91 ARG A C 1
ATOM 750 O O . ARG A 1 91 ? -7.369 -6.260 5.250 1.00 97.31 91 ARG A O 1
ATOM 757 N N . ILE A 1 92 ? -7.778 -4.619 6.742 1.00 97.00 92 ILE A N 1
ATOM 758 C CA . ILE A 1 92 ? -6.542 -3.857 6.485 1.00 97.00 92 ILE A CA 1
ATOM 759 C C . ILE A 1 92 ? -5.317 -4.736 6.746 1.00 97.00 92 ILE A C 1
ATOM 761 O O . ILE A 1 92 ? -4.422 -4.797 5.909 1.00 97.00 92 ILE A O 1
ATOM 765 N N . SER A 1 93 ? -5.311 -5.479 7.857 1.00 97.62 93 SER A N 1
ATOM 766 C CA . SER A 1 93 ? -4.233 -6.412 8.187 1.00 97.62 93 SER A CA 1
ATOM 767 C C . SER A 1 93 ? -3.998 -7.451 7.087 1.00 97.62 93 SER A C 1
ATOM 769 O O . SER A 1 93 ? -2.864 -7.630 6.636 1.00 97.62 93 SER A O 1
ATOM 771 N N . LYS A 1 94 ? -5.068 -8.102 6.611 1.00 97.69 94 LYS A N 1
ATOM 772 C CA . LYS A 1 94 ? -4.986 -9.097 5.531 1.00 97.69 94 LYS A CA 1
ATOM 773 C C . LYS A 1 94 ? -4.500 -8.483 4.221 1.00 97.69 94 LYS A C 1
ATOM 775 O O . LYS A 1 94 ? -3.660 -9.079 3.561 1.00 97.69 94 LYS A O 1
ATOM 780 N N . ILE A 1 95 ? -4.995 -7.300 3.857 1.00 97.31 95 ILE A N 1
ATOM 781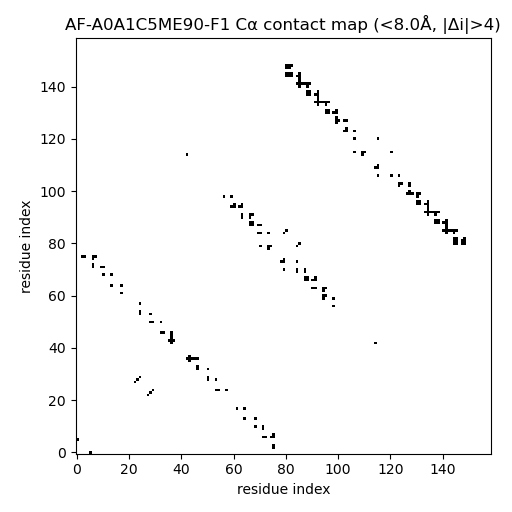 C CA . ILE A 1 95 ? -4.569 -6.602 2.637 1.00 97.31 95 ILE A CA 1
ATOM 782 C C . ILE A 1 95 ? -3.083 -6.241 2.709 1.00 97.31 95 ILE A C 1
ATOM 784 O O . ILE A 1 95 ? -2.356 -6.524 1.764 1.00 97.31 95 ILE A O 1
ATOM 788 N N . ALA A 1 96 ? -2.621 -5.687 3.833 1.00 97.19 96 ALA A N 1
ATOM 789 C CA . ALA A 1 96 ? -1.212 -5.352 4.037 1.00 97.19 96 ALA A CA 1
ATOM 790 C C . ALA A 1 96 ? -0.309 -6.595 3.962 1.00 97.19 96 ALA A C 1
ATOM 792 O O . ALA A 1 96 ? 0.762 -6.547 3.362 1.00 97.19 96 ALA A O 1
ATOM 793 N N . LEU A 1 97 ? -0.767 -7.732 4.501 1.00 97.62 97 LEU A N 1
ATOM 794 C CA . LEU A 1 97 ? -0.050 -9.004 4.392 1.00 97.62 97 LEU A CA 1
ATOM 795 C C . LEU A 1 97 ? 0.048 -9.478 2.938 1.00 97.62 97 LEU A C 1
ATOM 797 O O . LEU A 1 97 ? 1.128 -9.851 2.487 1.00 97.62 97 LEU A O 1
ATOM 801 N N . VAL A 1 98 ? -1.069 -9.455 2.205 1.00 97.38 98 VAL A N 1
ATOM 802 C CA . VAL A 1 98 ? -1.110 -9.834 0.784 1.00 97.38 98 VAL A CA 1
ATOM 803 C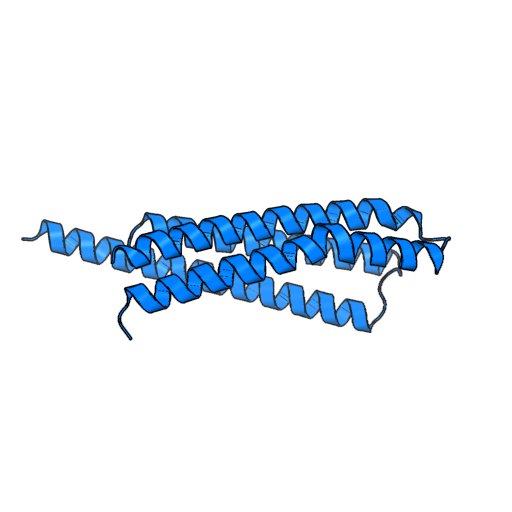 C . VAL A 1 98 ? -0.174 -8.947 -0.032 1.00 97.38 98 VAL A C 1
ATOM 805 O O . VAL A 1 98 ? 0.602 -9.460 -0.830 1.00 97.38 98 VAL A O 1
ATOM 808 N N . GLU A 1 99 ? -0.197 -7.637 0.202 1.00 96.38 99 GLU A N 1
ATOM 809 C CA . GLU A 1 99 ? 0.671 -6.675 -0.480 1.00 96.38 99 GLU A CA 1
ATOM 810 C C . GLU A 1 99 ? 2.155 -6.934 -0.173 1.00 96.38 99 GLU A C 1
ATOM 812 O O . GLU A 1 99 ? 2.963 -7.013 -1.095 1.00 96.38 99 GLU A O 1
ATOM 817 N N . SER A 1 100 ? 2.504 -7.221 1.085 1.00 96.50 100 SER A N 1
ATOM 818 C CA . SER A 1 100 ? 3.882 -7.563 1.472 1.00 96.50 100 SER A CA 1
ATOM 819 C C . SER A 1 100 ? 4.372 -8.865 0.833 1.00 96.50 100 SER A C 1
ATOM 821 O O . SER A 1 100 ? 5.511 -8.943 0.363 1.00 96.50 100 SER A O 1
ATOM 823 N N . VAL A 1 101 ? 3.519 -9.893 0.768 1.00 96.75 101 VAL A N 1
ATOM 824 C CA . VAL A 1 101 ? 3.835 -11.161 0.090 1.00 96.75 101 VAL A CA 1
ATOM 825 C C . VAL A 1 101 ? 4.012 -10.942 -1.411 1.00 96.75 101 VAL A C 1
ATOM 827 O O . VAL A 1 101 ? 4.993 -11.416 -1.981 1.00 96.75 101 VAL A O 1
ATOM 830 N N . LEU A 1 102 ? 3.120 -10.182 -2.049 1.00 95.31 102 LEU A N 1
ATOM 831 C CA . LEU A 1 102 ? 3.230 -9.842 -3.468 1.00 95.31 102 LEU A CA 1
ATOM 832 C C . LEU A 1 102 ? 4.520 -9.078 -3.761 1.00 95.31 102 LEU A C 1
ATOM 834 O O . LEU A 1 102 ? 5.242 -9.450 -4.684 1.00 95.31 102 LEU A O 1
ATOM 838 N N . CYS A 1 103 ? 4.850 -8.060 -2.963 1.00 95.00 103 CYS A N 1
ATOM 839 C CA . CYS A 1 103 ? 6.098 -7.311 -3.095 1.00 95.00 103 CYS A CA 1
ATOM 840 C C . CYS A 1 103 ? 7.328 -8.201 -2.892 1.00 95.00 103 CYS A C 1
ATOM 842 O O . CYS A 1 103 ? 8.316 -8.054 -3.613 1.00 95.00 103 CYS A O 1
ATOM 844 N N . THR A 1 104 ? 7.263 -9.175 -1.980 1.00 96.62 104 THR A N 1
ATOM 845 C CA . THR A 1 104 ? 8.338 -10.157 -1.772 1.00 96.62 104 THR A CA 1
ATOM 846 C C . THR A 1 104 ? 8.525 -11.029 -3.011 1.00 96.62 104 THR A C 1
ATOM 848 O O . THR A 1 104 ? 9.635 -11.125 -3.530 1.00 96.62 104 THR A O 1
ATOM 851 N N . VAL A 1 105 ? 7.442 -11.610 -3.536 1.00 95.94 105 VAL A N 1
ATOM 852 C CA . VAL A 1 105 ? 7.478 -12.440 -4.750 1.00 95.94 105 VAL A CA 1
ATOM 853 C C . VAL A 1 105 ? 7.985 -11.632 -5.945 1.00 95.94 105 VAL A C 1
ATOM 855 O O . VAL A 1 105 ? 8.896 -12.081 -6.636 1.00 95.94 105 VAL A O 1
ATOM 858 N N . GLY A 1 106 ? 7.466 -10.420 -6.156 1.00 93.88 106 GLY A N 1
ATOM 859 C CA . GLY A 1 106 ? 7.909 -9.531 -7.231 1.00 93.88 106 GLY A CA 1
ATOM 860 C C . GLY A 1 106 ? 9.397 -9.189 -7.130 1.00 93.88 106 GLY A C 1
ATOM 861 O O . GLY A 1 106 ? 10.119 -9.263 -8.123 1.00 93.88 106 GLY A O 1
ATOM 862 N N . THR A 1 107 ? 9.885 -8.904 -5.921 1.00 94.19 107 THR A N 1
ATOM 863 C CA . THR A 1 107 ? 11.307 -8.624 -5.676 1.00 94.19 107 THR A CA 1
ATOM 864 C C . THR A 1 107 ? 12.181 -9.841 -5.973 1.00 94.19 107 THR A C 1
ATOM 866 O O . THR A 1 107 ? 13.199 -9.700 -6.646 1.00 94.19 107 THR A O 1
ATOM 869 N N . VAL A 1 108 ? 11.780 -11.037 -5.528 1.00 95.44 108 VAL A N 1
ATOM 870 C CA . VAL A 1 108 ? 12.509 -12.289 -5.798 1.00 95.44 108 VAL A CA 1
ATOM 871 C C . VAL A 1 108 ? 12.557 -12.580 -7.297 1.00 95.44 108 VAL A C 1
ATOM 873 O O . VAL A 1 108 ? 13.627 -12.873 -7.823 1.00 95.44 108 VAL A O 1
ATOM 876 N N . VAL A 1 109 ? 11.434 -12.441 -8.007 1.00 93.88 109 VAL A N 1
ATOM 877 C CA . VAL A 1 109 ? 11.381 -12.635 -9.465 1.00 93.88 109 VAL A CA 1
ATOM 878 C C . VAL A 1 109 ? 12.322 -11.662 -10.175 1.00 93.88 109 VAL A C 1
ATOM 880 O O . VAL A 1 109 ? 13.147 -12.086 -10.982 1.00 93.88 109 VAL A O 1
ATOM 883 N N . LEU A 1 110 ? 12.263 -10.368 -9.849 1.00 92.25 110 LEU A N 1
ATOM 884 C CA . LEU A 1 110 ? 13.146 -9.375 -10.463 1.00 92.25 110 LEU A CA 1
ATOM 885 C C . LEU A 1 110 ? 14.623 -9.619 -10.117 1.00 92.25 110 LEU A C 1
ATOM 887 O O . LEU A 1 110 ? 15.495 -9.379 -10.955 1.00 92.25 110 LEU A O 1
ATOM 891 N N . PHE A 1 111 ? 14.914 -10.101 -8.907 1.00 92.75 111 PHE A N 1
ATOM 892 C CA . PHE A 1 111 ? 16.266 -10.456 -8.485 1.00 92.75 111 PHE A CA 1
ATOM 893 C C . PHE A 1 111 ? 16.822 -11.625 -9.306 1.00 92.75 111 PHE A C 1
ATOM 895 O O . PHE A 1 111 ? 17.923 -11.517 -9.840 1.00 92.75 111 PHE A O 1
ATOM 902 N N . LEU A 1 112 ? 16.039 -12.693 -9.496 1.00 93.12 112 LEU A N 1
ATOM 903 C CA . LEU A 1 112 ? 16.420 -13.844 -10.328 1.00 93.12 112 LEU A CA 1
ATOM 904 C C . LEU A 1 112 ? 16.650 -13.458 -11.798 1.00 93.12 112 LEU A C 1
ATOM 906 O O . LEU A 1 112 ? 17.509 -14.029 -12.465 1.00 93.12 112 LEU A O 1
ATOM 910 N N . LEU A 1 113 ? 15.932 -12.446 -12.292 1.00 90.56 113 LEU A N 1
ATOM 911 C CA . LEU A 1 113 ? 16.122 -11.883 -13.632 1.00 90.56 113 LEU A CA 1
ATOM 912 C C . LEU A 1 113 ? 17.314 -10.909 -13.730 1.00 90.56 113 LEU A C 1
ATOM 914 O O . LEU A 1 113 ? 17.543 -10.312 -14.785 1.00 90.56 113 LEU A O 1
ATOM 918 N N . ASN A 1 114 ? 18.077 -10.722 -12.645 1.00 89.00 114 ASN A N 1
ATOM 919 C CA . ASN A 1 114 ? 19.149 -9.728 -12.521 1.00 89.00 114 ASN A CA 1
ATOM 920 C C . ASN A 1 114 ? 18.690 -8.294 -12.860 1.00 89.00 114 ASN A C 1
ATOM 922 O O . ASN A 1 114 ? 19.486 -7.467 -13.314 1.00 89.00 114 ASN A O 1
ATOM 926 N N . ALA A 1 115 ? 17.399 -8.002 -12.668 1.00 86.31 115 ALA A N 1
ATOM 927 C CA . ALA A 1 115 ? 16.749 -6.739 -13.016 1.00 86.31 115 ALA A CA 1
ATOM 928 C C . ALA A 1 115 ? 16.669 -5.753 -11.833 1.00 86.31 115 ALA A C 1
ATOM 930 O O . ALA A 1 115 ? 16.122 -4.659 -11.971 1.00 86.31 115 ALA A O 1
ATOM 931 N N . VAL A 1 116 ? 17.222 -6.116 -10.670 1.00 87.25 116 VAL A N 1
ATOM 932 C CA . VAL A 1 116 ? 17.221 -5.290 -9.453 1.00 87.25 116 VAL A CA 1
ATOM 933 C C . VAL A 1 116 ? 18.620 -4.752 -9.183 1.00 87.25 116 VAL A C 1
ATOM 935 O O . VAL A 1 116 ? 19.591 -5.501 -9.122 1.00 87.25 116 VAL A O 1
ATOM 938 N N . ARG A 1 117 ? 18.722 -3.437 -8.970 1.00 88.38 117 ARG A N 1
ATOM 939 C CA . ARG A 1 117 ? 19.949 -2.790 -8.482 1.00 88.38 117 ARG 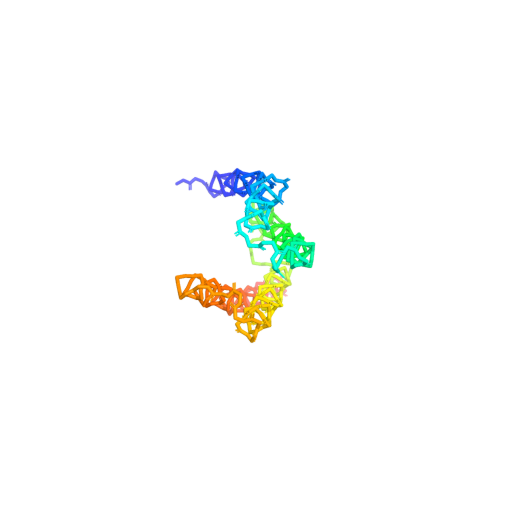A CA 1
ATOM 940 C C . ARG A 1 117 ? 20.019 -2.883 -6.950 1.00 88.38 11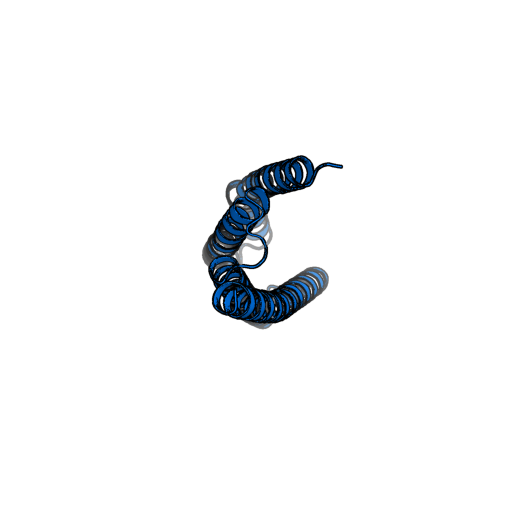7 ARG A C 1
ATOM 942 O O . ARG A 1 117 ? 18.965 -2.818 -6.320 1.00 88.38 117 ARG A O 1
ATOM 949 N N . PRO A 1 118 ? 21.20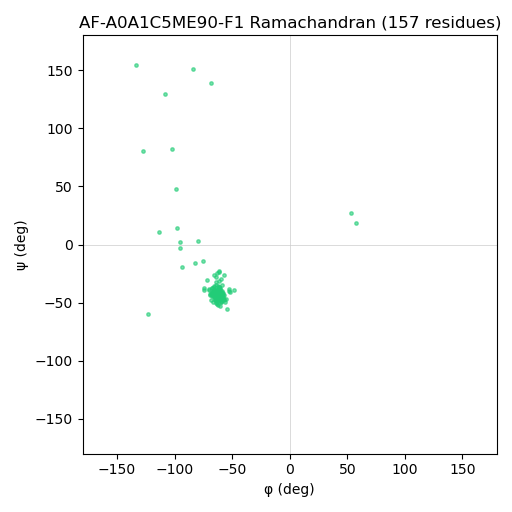8 -2.920 -6.320 1.00 87.94 118 PRO A N 1
ATOM 950 C CA . PRO A 1 118 ? 21.329 -3.051 -4.860 1.00 87.94 118 PRO A CA 1
ATOM 951 C C . PRO A 1 118 ? 20.501 -2.029 -4.064 1.00 87.94 118 PRO A C 1
ATOM 953 O O . PRO A 1 118 ? 19.828 -2.382 -3.100 1.00 87.94 118 PRO A O 1
ATOM 956 N N . ILE A 1 119 ? 20.468 -0.773 -4.522 1.00 90.44 119 ILE A N 1
ATOM 957 C CA . ILE A 1 119 ? 19.665 0.284 -3.890 1.00 90.44 119 ILE A CA 1
ATOM 958 C C . ILE A 1 119 ? 18.152 0.029 -3.988 1.00 90.44 119 ILE A C 1
ATOM 960 O O . ILE A 1 119 ? 17.415 0.315 -3.051 1.00 90.44 119 ILE A O 1
ATOM 964 N N . MET A 1 120 ? 17.681 -0.551 -5.096 1.00 89.00 120 MET A N 1
ATOM 965 C CA . MET A 1 120 ? 16.270 -0.905 -5.281 1.00 89.00 120 MET A CA 1
ATOM 966 C C . MET A 1 120 ? 15.879 -2.072 -4.377 1.00 89.00 120 MET A C 1
ATOM 968 O O . MET A 1 120 ? 14.803 -2.049 -3.789 1.00 89.00 120 MET A O 1
ATOM 972 N N . LEU A 1 121 ? 16.769 -3.056 -4.225 1.00 92.50 121 LEU A N 1
ATOM 973 C CA . LEU A 1 121 ? 16.556 -4.186 -3.324 1.00 92.50 121 LEU A CA 1
ATOM 974 C C . LEU A 1 121 ? 16.361 -3.707 -1.883 1.00 92.50 121 LEU A C 1
ATOM 976 O O . LEU A 1 121 ? 15.421 -4.139 -1.223 1.00 92.50 121 LEU A O 1
ATOM 980 N N . LEU A 1 122 ? 17.196 -2.768 -1.424 1.00 94.00 122 LEU A N 1
ATOM 981 C CA . LEU A 1 122 ? 17.064 -2.185 -0.090 1.00 94.00 122 LEU A CA 1
ATOM 982 C C . LEU A 1 122 ? 15.703 -1.500 0.101 1.00 94.00 122 LEU A C 1
ATOM 984 O O . LEU A 1 122 ? 15.054 -1.715 1.121 1.00 94.00 122 LEU A O 1
ATOM 988 N N . ILE A 1 123 ? 15.248 -0.723 -0.890 1.00 93.44 123 ILE A N 1
ATOM 989 C CA . ILE A 1 123 ? 13.936 -0.058 -0.854 1.00 93.44 123 ILE A CA 1
ATOM 990 C C . ILE A 1 123 ? 12.806 -1.090 -0.764 1.00 93.44 123 ILE A C 1
ATOM 992 O O . ILE A 1 123 ? 11.923 -0.945 0.079 1.00 93.44 123 ILE A O 1
ATOM 996 N N . PHE A 1 124 ? 12.836 -2.144 -1.585 1.00 93.50 124 PHE A N 1
ATOM 997 C CA . PHE A 1 124 ? 11.806 -3.182 -1.550 1.00 93.50 124 PHE A CA 1
ATOM 998 C C . PHE A 1 124 ? 11.767 -3.922 -0.215 1.00 93.50 124 PHE A C 1
ATOM 1000 O O . PHE A 1 124 ? 10.687 -4.107 0.336 1.00 93.50 124 PHE A O 1
ATOM 1007 N N . VAL A 1 125 ? 12.924 -4.283 0.346 1.00 95.25 125 VAL A N 1
ATOM 1008 C CA . VAL A 1 125 ? 12.999 -4.913 1.673 1.00 95.25 125 VAL A CA 1
ATOM 1009 C C . VAL A 1 125 ? 12.374 -4.011 2.738 1.00 95.25 125 VAL A C 1
ATOM 1011 O O . VAL A 1 125 ? 11.594 -4.481 3.563 1.00 95.25 125 VAL A O 1
ATOM 1014 N N . LEU A 1 126 ? 12.663 -2.709 2.702 1.00 96.81 126 LEU A N 1
ATOM 1015 C CA . LEU A 1 126 ? 12.127 -1.750 3.665 1.00 96.81 126 LEU A CA 1
ATOM 1016 C C . LEU A 1 126 ? 10.603 -1.597 3.528 1.00 96.81 126 LEU A C 1
ATOM 1018 O O . LEU A 1 126 ? 9.899 -1.602 4.536 1.00 96.81 126 LEU A O 1
ATOM 1022 N N . LEU A 1 127 ? 10.084 -1.547 2.296 1.00 94.44 127 LEU A N 1
ATOM 1023 C CA . LEU A 1 127 ? 8.642 -1.529 2.023 1.00 94.44 127 LEU A CA 1
ATOM 1024 C C . LEU A 1 127 ? 7.945 -2.796 2.533 1.00 94.44 127 LEU A C 1
ATOM 1026 O O . LEU A 1 127 ? 6.925 -2.697 3.210 1.00 94.44 127 LEU A O 1
ATOM 1030 N N . ILE A 1 128 ? 8.527 -3.970 2.274 1.00 96.75 128 ILE A N 1
ATOM 1031 C CA . ILE A 1 128 ? 8.009 -5.259 2.748 1.00 96.75 128 ILE A CA 1
ATOM 1032 C C . ILE A 1 128 ? 7.947 -5.278 4.281 1.00 96.75 128 ILE A C 1
ATOM 1034 O O . ILE A 1 128 ? 6.921 -5.644 4.852 1.00 96.75 128 ILE A O 1
ATOM 1038 N N . LEU A 1 129 ? 9.010 -4.842 4.965 1.00 97.44 129 LEU A N 1
ATOM 1039 C CA . LEU A 1 129 ? 9.041 -4.779 6.430 1.00 97.44 129 LEU A CA 1
ATOM 1040 C C . LEU A 1 129 ? 7.965 -3.844 6.992 1.00 97.44 129 LEU A C 1
ATOM 1042 O O . LEU A 1 129 ? 7.286 -4.202 7.956 1.00 97.44 129 LEU A O 1
ATOM 1046 N N . VAL A 1 130 ? 7.781 -2.671 6.382 1.00 97.19 130 VAL A N 1
ATOM 1047 C CA . VAL A 1 130 ? 6.723 -1.730 6.772 1.00 97.19 130 VAL A CA 1
ATOM 1048 C C . VAL A 1 130 ? 5.343 -2.356 6.569 1.00 97.19 130 VAL A C 1
ATOM 1050 O O . VAL A 1 130 ? 4.511 -2.278 7.471 1.00 97.19 130 VAL A O 1
ATOM 1053 N N . GLY A 1 131 ? 5.098 -3.019 5.440 1.00 96.12 131 GLY A N 1
ATOM 1054 C CA . GLY A 1 131 ? 3.821 -3.679 5.171 1.00 96.12 131 GLY A CA 1
ATOM 1055 C C . GLY A 1 131 ? 3.513 -4.804 6.169 1.00 96.12 131 GLY A C 1
ATOM 1056 O O . GLY A 1 131 ? 2.409 -4.854 6.721 1.00 96.12 131 GLY A O 1
ATOM 1057 N N . PHE A 1 132 ? 4.504 -5.634 6.515 1.00 97.44 132 PHE A N 1
ATOM 1058 C CA . PHE A 1 132 ? 4.367 -6.639 7.576 1.00 97.44 132 PHE A CA 1
ATOM 1059 C C . PHE A 1 132 ? 4.085 -6.004 8.942 1.00 97.44 132 PHE A C 1
ATOM 1061 O O . PHE A 1 132 ? 3.203 -6.472 9.666 1.00 97.44 132 PHE A O 1
ATOM 1068 N N . ALA A 1 133 ? 4.786 -4.921 9.290 1.00 98.00 133 ALA A N 1
ATOM 1069 C CA . ALA A 1 133 ? 4.558 -4.201 10.539 1.00 98.00 133 ALA A CA 1
ATOM 1070 C C . ALA A 1 133 ? 3.136 -3.623 10.607 1.00 98.00 133 ALA A C 1
ATOM 1072 O O . ALA A 1 133 ? 2.449 -3.794 11.614 1.00 98.00 133 ALA A O 1
ATOM 1073 N N . VAL A 1 134 ? 2.657 -3.006 9.521 1.00 96.69 134 VAL A N 1
ATOM 1074 C CA . VAL A 1 134 ? 1.283 -2.492 9.404 1.00 96.69 134 VAL A CA 1
ATOM 1075 C C . VAL A 1 134 ? 0.264 -3.624 9.508 1.00 96.69 134 VAL A C 1
ATOM 1077 O O . VAL A 1 134 ? -0.753 -3.471 10.192 1.00 96.69 134 VAL A O 1
ATOM 1080 N N . SER A 1 135 ? 0.530 -4.771 8.880 1.00 97.88 135 SER A N 1
ATOM 1081 C CA . SER A 1 135 ? -0.336 -5.945 8.970 1.00 97.88 135 SER A CA 1
ATOM 1082 C C . SER A 1 135 ? -0.477 -6.432 10.411 1.00 97.88 135 SER A C 1
ATOM 1084 O O . SER A 1 135 ? -1.602 -6.594 10.900 1.00 97.88 135 SER A O 1
ATOM 1086 N N . LEU A 1 136 ? 0.645 -6.602 11.115 1.00 97.69 136 LEU A N 1
ATOM 1087 C CA . LEU A 1 136 ? 0.662 -7.058 12.501 1.00 97.69 136 LEU A CA 1
ATOM 1088 C C . LEU A 1 136 ? 0.000 -6.040 13.435 1.00 97.69 136 LEU A C 1
ATOM 1090 O O . LEU A 1 136 ? -0.868 -6.408 14.225 1.00 97.69 136 LEU A O 1
ATOM 1094 N N . ALA A 1 137 ? 0.354 -4.759 13.308 1.00 97.38 137 ALA A N 1
ATOM 1095 C CA . ALA A 1 137 ? -0.231 -3.684 14.104 1.00 97.38 137 ALA A CA 1
ATOM 1096 C C . ALA A 1 137 ? -1.756 -3.622 13.929 1.00 97.38 137 ALA A C 1
ATOM 1098 O O . ALA A 1 137 ? -2.492 -3.541 14.912 1.00 97.38 137 ALA A O 1
ATOM 1099 N N . SER A 1 138 ? -2.242 -3.748 12.692 1.00 96.12 138 SER A N 1
ATOM 1100 C CA . SER A 1 138 ? -3.677 -3.745 12.391 1.00 96.12 138 SER A CA 1
ATOM 1101 C C . SER A 1 138 ? -4.387 -4.988 12.936 1.00 96.12 138 SER A C 1
ATOM 1103 O O . SER A 1 138 ? -5.504 -4.876 13.435 1.00 96.12 138 SER A O 1
ATOM 1105 N N . ALA A 1 139 ? -3.752 -6.167 12.905 1.00 96.88 139 ALA A N 1
ATOM 1106 C CA . ALA A 1 139 ? -4.308 -7.386 13.502 1.00 96.88 139 ALA A CA 1
ATOM 1107 C C . ALA A 1 139 ? -4.434 -7.273 15.026 1.00 96.88 139 ALA A C 1
ATOM 1109 O O . ALA A 1 139 ? -5.448 -7.671 15.604 1.00 96.88 139 ALA A O 1
ATOM 1110 N N . VAL A 1 140 ? -3.406 -6.726 15.679 1.00 97.12 140 VAL A N 1
ATOM 1111 C CA . VAL A 1 140 ? -3.420 -6.480 17.124 1.00 97.12 140 VAL A CA 1
ATOM 1112 C C . VAL A 1 140 ? -4.511 -5.468 17.465 1.00 97.12 140 VAL A C 1
ATOM 1114 O O . VAL A 1 140 ? -5.339 -5.742 18.332 1.00 97.12 140 VAL A O 1
ATOM 1117 N N . ALA A 1 141 ? -4.582 -4.351 16.737 1.00 94.69 141 ALA A N 1
ATOM 1118 C CA . ALA A 1 141 ? -5.622 -3.344 16.921 1.00 94.69 141 ALA A CA 1
ATOM 1119 C C . ALA A 1 141 ? -7.032 -3.926 16.724 1.00 94.69 141 ALA A C 1
ATOM 1121 O O . ALA A 1 141 ? -7.913 -3.658 17.535 1.00 94.69 141 ALA A O 1
ATOM 1122 N N . ALA A 1 142 ? -7.242 -4.779 15.714 1.00 95.12 142 ALA A N 1
ATOM 1123 C CA . ALA A 1 142 ? -8.519 -5.454 15.487 1.00 95.12 142 ALA A CA 1
ATOM 1124 C C . ALA A 1 142 ? -8.965 -6.269 16.710 1.00 95.12 142 ALA A C 1
ATOM 1126 O O . ALA A 1 142 ? -10.099 -6.133 17.161 1.00 95.12 142 ALA A O 1
ATOM 1127 N N . ARG A 1 143 ? -8.056 -7.067 17.288 1.00 94.12 143 ARG A N 1
ATOM 1128 C CA . ARG A 1 143 ? -8.343 -7.885 18.479 1.00 94.12 143 ARG A CA 1
ATOM 1129 C C . ARG A 1 143 ? -8.634 -7.037 19.714 1.00 94.12 143 ARG A C 1
ATOM 1131 O O . ARG A 1 143 ? -9.510 -7.390 20.496 1.00 94.12 143 ARG A O 1
ATOM 1138 N N . LEU A 1 144 ? -7.906 -5.936 19.901 1.00 94.31 144 LEU A N 1
ATOM 1139 C CA . LEU A 1 144 ? -8.141 -5.015 21.016 1.00 94.31 144 LEU A CA 1
ATOM 1140 C C . LEU A 1 144 ? -9.504 -4.327 20.894 1.00 94.31 144 LEU A C 1
ATOM 1142 O O . LEU A 1 144 ? -10.251 -4.280 21.867 1.00 94.31 144 LEU A O 1
ATOM 1146 N N . VAL A 1 145 ? -9.845 -3.844 19.696 1.00 92.44 145 VAL A N 1
ATOM 1147 C CA . VAL A 1 145 ? -11.141 -3.208 19.421 1.00 92.44 145 VAL A CA 1
ATOM 1148 C C . VAL A 1 145 ? -12.287 -4.201 19.591 1.00 92.44 145 VAL A C 1
ATOM 1150 O O . VAL A 1 145 ? -13.309 -3.837 20.164 1.00 92.44 145 VAL A O 1
ATOM 1153 N N . GLN A 1 146 ? -12.110 -5.450 19.153 1.00 92.88 146 GLN A N 1
ATOM 1154 C CA . GLN A 1 146 ? -13.104 -6.503 19.344 1.00 92.88 146 GLN A CA 1
ATOM 1155 C C . GLN A 1 146 ? -13.368 -6.756 20.834 1.00 92.88 146 GLN A C 1
ATOM 1157 O O . GLN A 1 146 ? -14.507 -6.641 21.272 1.00 92.88 146 GLN A O 1
ATOM 1162 N N . LYS A 1 147 ? -12.315 -6.999 21.626 1.00 91.94 147 LYS A N 1
ATOM 1163 C CA . LYS A 1 147 ? -12.451 -7.216 23.076 1.00 91.94 147 LYS A CA 1
ATOM 1164 C C . LYS A 1 147 ? -13.099 -6.030 23.790 1.00 91.94 147 LYS A C 1
ATOM 1166 O O . LYS A 1 147 ? -13.933 -6.219 24.664 1.00 91.94 147 LYS A O 1
ATOM 1171 N N . ALA A 1 148 ? -12.725 -4.804 23.423 1.00 91.44 148 ALA A N 1
ATOM 1172 C CA . ALA A 1 148 ? -13.324 -3.601 23.998 1.00 91.44 148 ALA A CA 1
ATOM 1173 C C . ALA A 1 148 ? -14.814 -3.461 23.635 1.00 91.44 148 ALA A C 1
ATOM 1175 O O . ALA A 1 148 ? -15.605 -3.013 24.460 1.00 91.44 148 ALA A O 1
ATOM 1176 N N . SER A 1 149 ? -15.195 -3.856 22.416 1.00 89.62 149 SER A N 1
ATOM 1177 C CA . SER A 1 149 ? -16.590 -3.859 21.968 1.00 89.62 149 SER A CA 1
ATOM 1178 C C . SER A 1 149 ? -17.432 -4.888 22.727 1.00 89.62 149 SER A C 1
ATOM 1180 O O . SER A 1 149 ? -18.551 -4.568 23.111 1.00 89.62 149 SER A O 1
ATOM 1182 N N . GLU A 1 150 ? -16.903 -6.095 22.950 1.00 89.56 150 GLU A N 1
ATOM 1183 C CA . GLU A 1 150 ? -17.571 -7.162 23.715 1.00 89.56 150 GLU A CA 1
ATOM 1184 C C . GLU A 1 150 ? -17.801 -6.730 25.172 1.00 89.56 150 GLU A C 1
ATOM 1186 O O . GLU A 1 150 ? -18.930 -6.765 25.650 1.00 89.56 150 GLU A O 1
ATOM 1191 N N . LEU A 1 151 ? -16.772 -6.187 25.837 1.00 90.19 151 LEU A N 1
ATOM 1192 C CA . LEU A 1 151 ? -16.891 -5.678 27.212 1.00 90.19 151 LEU A CA 1
ATOM 1193 C C . LEU A 1 151 ? -17.945 -4.572 27.351 1.00 90.19 151 LEU A C 1
ATOM 1195 O O . LEU A 1 151 ? -18.673 -4.533 28.338 1.00 90.19 151 LEU A O 1
ATOM 1199 N N . LYS A 1 152 ? -18.025 -3.666 26.370 1.00 85.31 152 LYS A N 1
ATOM 1200 C CA . LYS A 1 152 ? -19.035 -2.603 26.364 1.00 85.31 152 LYS A CA 1
ATOM 1201 C C . LYS A 1 152 ? -20.448 -3.176 26.202 1.00 85.31 152 LYS A C 1
ATOM 1203 O O . LYS A 1 152 ? -21.362 -2.728 26.882 1.00 85.31 152 LYS A O 1
ATOM 1208 N N . HIS A 1 153 ? -20.609 -4.176 25.338 1.00 83.44 153 HIS A N 1
ATOM 1209 C CA . HIS A 1 153 ? -21.894 -4.834 25.117 1.00 83.44 153 HIS A CA 1
ATOM 1210 C C . HIS A 1 153 ? -22.396 -5.566 26.369 1.00 83.44 153 HIS A C 1
ATOM 1212 O O . HIS A 1 153 ? -23.562 -5.423 26.726 1.00 83.44 153 HIS A O 1
ATOM 1218 N N . ASP A 1 154 ? -21.513 -6.278 27.073 1.00 86.00 154 ASP A N 1
ATOM 1219 C CA . ASP A 1 154 ? -21.856 -6.960 28.326 1.00 86.00 154 ASP A CA 1
ATOM 1220 C C . ASP A 1 154 ? -22.282 -5.965 29.422 1.00 86.00 154 ASP A C 1
ATOM 1222 O O . ASP A 1 154 ? -23.233 -6.215 30.166 1.00 86.00 154 ASP A O 1
ATOM 1226 N N . GLN A 1 155 ? -21.613 -4.808 29.507 1.00 82.56 155 GLN A N 1
ATOM 1227 C CA . GLN A 1 155 ? -21.994 -3.741 30.439 1.00 82.56 155 GLN A CA 1
ATOM 1228 C C . GLN A 1 155 ? -23.378 -3.164 30.127 1.00 82.56 155 GLN A C 1
ATOM 1230 O O . GLN A 1 155 ? -24.165 -2.978 31.051 1.00 82.56 155 GLN A O 1
ATOM 1235 N N . ASP A 1 156 ? -23.690 -2.935 28.851 1.00 82.00 156 ASP A N 1
ATOM 1236 C CA . ASP A 1 156 ? -24.994 -2.415 28.424 1.00 82.00 156 ASP A CA 1
ATOM 1237 C C . ASP A 1 156 ? -26.144 -3.413 28.694 1.00 82.00 156 ASP A C 1
ATOM 1239 O O . ASP A 1 156 ? -27.283 -2.992 28.876 1.00 82.00 156 ASP A O 1
ATOM 1243 N N . LEU A 1 157 ? -25.864 -4.725 28.749 1.00 78.81 157 LEU A N 1
ATOM 1244 C CA . LEU A 1 157 ? -26.849 -5.781 29.042 1.00 78.81 157 LEU A CA 1
ATOM 1245 C C . LEU A 1 157 ? -27.127 -5.996 30.539 1.00 78.81 157 LEU A C 1
ATOM 1247 O O . LEU A 1 157 ? -28.099 -6.666 30.886 1.00 78.81 157 LEU A O 1
ATOM 1251 N N . THR A 1 158 ? -26.268 -5.487 31.424 1.00 78.25 158 THR A N 1
ATOM 1252 C CA . THR A 1 158 ? -26.375 -5.710 32.879 1.00 78.25 158 THR A CA 1
ATOM 1253 C C . THR A 1 158 ? -27.120 -4.571 33.601 1.00 78.25 158 THR A C 1
ATOM 1255 O O . THR A 1 158 ? -27.319 -4.644 34.814 1.00 78.25 158 THR A O 1
ATOM 1258 N N . ILE A 1 159 ? -27.524 -3.520 32.875 1.00 54.03 159 ILE A N 1
ATOM 1259 C CA . ILE A 1 159 ? -28.267 -2.353 33.389 1.00 54.03 159 ILE A CA 1
ATOM 1260 C C . ILE A 1 159 ? -29.765 -2.504 33.111 1.00 54.03 159 ILE A C 1
ATOM 1262 O O . ILE A 1 159 ? -30.122 -2.957 32.003 1.00 54.03 159 ILE A O 1
#

Nearest PDB structures (foldseek):
  2q12-assembly1_A-2  TM=4.053E-01  e=3.368E+00  Homo sapiens
  1i4d-assembly1_A  TM=3.370E-01  e=3.051E+00  Homo sapiens

Mean predicted aligned error: 4.84 Å

Secondary structure (DSSP, 8-state):
--HHHHHHHHHHHHHHHHHHHHHIIIIIHHHHHHHHHHH-GGGGGGHHHHHHHHHHHHHHHHHHHHHHHHHHHHHTTT--S-HHHHHHHHHHHHHHHHHHHHHHHHHHHHHHTT---HHHHHHHHHHHHHHHHHHHHHHHHHHHHHHHHHHHHHHHH--

Sequence (159 aa):
MKHAELVKWLKTLLLIVGAIGLVFFLWVFPVFGKEIARMDPARAYLYWPCLIFVWFSGVLLYTAFWFLWQICGEIAKDHSFCEKNAVNLGRISKIALVESVLCTVGTVVLFLLNAVRPIMLLIFVLLILVGFAVSLASAVAARLVQKASELKHDQDLTI

Radius of gyration: 19.71 Å; Cα contacts (8 Å, |Δi|>4): 127; chains: 1; bounding box: 50×34×58 Å